Protein AF-A0A0D0CJK0-F1 (afdb_monomer_lite)

pLDDT: mean 70.12, std 11.38, range [46.91, 87.75]

Structure (mmCIF, N/CA/C/O backbone):
data_AF-A0A0D0CJK0-F1
#
_entry.id   AF-A0A0D0CJK0-F1
#
loop_
_atom_site.group_PDB
_atom_site.id
_atom_site.type_symbol
_atom_site.label_atom_id
_atom_site.label_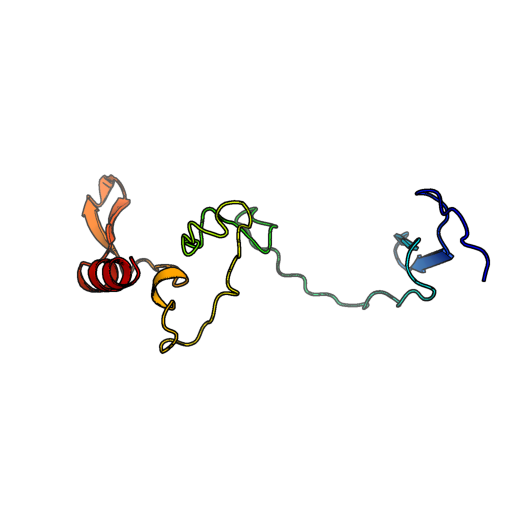alt_id
_atom_site.label_comp_id
_atom_site.label_asym_id
_atom_site.label_entity_id
_atom_site.label_seq_id
_atom_site.pdbx_PDB_ins_code
_atom_site.Cartn_x
_atom_site.Cartn_y
_atom_site.Cartn_z
_atom_site.occupancy
_atom_site.B_iso_or_equiv
_atom_site.auth_seq_id
_atom_site.auth_comp_id
_atom_site.auth_asym_id
_atom_site.auth_atom_id
_atom_site.pdbx_PDB_model_num
ATOM 1 N N . ARG A 1 1 ? 4.352 -31.477 -26.899 1.00 47.94 1 ARG A N 1
ATOM 2 C CA . ARG A 1 1 ? 3.012 -31.799 -26.338 1.00 47.94 1 ARG A CA 1
ATOM 3 C C . ARG A 1 1 ? 2.012 -30.860 -27.002 1.00 47.94 1 ARG A C 1
ATOM 5 O O . ARG A 1 1 ? 2.422 -29.728 -27.238 1.00 47.94 1 ARG A O 1
ATOM 12 N N . PRO A 1 2 ? 0.788 -31.294 -27.345 1.00 51.12 2 PRO A N 1
ATOM 13 C CA . PRO A 1 2 ? -0.207 -30.395 -27.927 1.00 51.12 2 PRO A CA 1
ATOM 14 C C . PRO A 1 2 ? -0.513 -29.262 -26.941 1.00 51.12 2 PRO A C 1
ATOM 16 O O . PRO A 1 2 ? -0.527 -29.494 -25.729 1.00 51.12 2 PRO A O 1
ATOM 19 N N . VAL A 1 3 ? -0.713 -28.050 -27.452 1.00 63.00 3 VAL A N 1
ATOM 20 C CA . VAL A 1 3 ? -1.185 -26.912 -26.658 1.00 63.00 3 VAL A CA 1
ATOM 21 C C . VAL A 1 3 ? -2.690 -27.093 -26.492 1.00 63.00 3 VAL A C 1
ATOM 23 O O . VAL A 1 3 ? -3.449 -26.878 -27.428 1.00 63.00 3 VAL A O 1
ATOM 26 N N . GLU A 1 4 ? -3.114 -27.576 -25.330 1.00 67.19 4 GLU A N 1
ATOM 27 C CA . GLU A 1 4 ? -4.529 -27.613 -24.954 1.00 67.19 4 GLU A CA 1
ATOM 28 C C . GLU A 1 4 ? -5.035 -26.177 -24.762 1.00 67.19 4 GLU A C 1
ATOM 30 O O . GLU A 1 4 ? -4.570 -25.473 -23.859 1.00 67.19 4 GLU A O 1
ATOM 35 N N . GLU A 1 5 ? -5.982 -25.744 -25.598 1.00 66.75 5 GLU A N 1
ATOM 36 C CA . GLU A 1 5 ? -6.785 -24.543 -25.351 1.00 66.75 5 GLU A CA 1
ATOM 37 C C . GLU A 1 5 ? -7.599 -24.756 -24.072 1.00 66.75 5 GLU A C 1
ATOM 39 O O . GLU 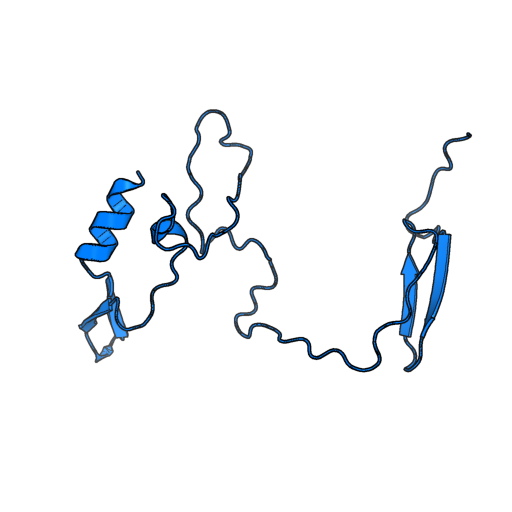A 1 5 ? -8.570 -25.509 -24.066 1.00 66.75 5 GLU A O 1
ATOM 44 N N . ARG A 1 6 ? -7.197 -24.108 -22.973 1.00 58.66 6 ARG A N 1
ATOM 45 C CA . ARG A 1 6 ? -7.981 -24.110 -21.733 1.00 58.66 6 ARG A CA 1
ATOM 46 C C . ARG A 1 6 ? -8.963 -22.958 -21.733 1.00 58.66 6 ARG A C 1
ATOM 48 O O . ARG A 1 6 ? -8.563 -21.798 -21.809 1.00 58.66 6 ARG A O 1
ATOM 55 N N . ARG A 1 7 ? -10.243 -23.276 -21.590 1.00 63.00 7 ARG A N 1
ATOM 56 C CA . ARG A 1 7 ? -11.301 -22.308 -21.308 1.00 63.00 7 ARG A CA 1
ATOM 57 C C . ARG A 1 7 ? -11.221 -21.896 -19.842 1.00 63.00 7 ARG A C 1
ATOM 59 O O . ARG A 1 7 ? -10.717 -22.640 -19.003 1.00 63.00 7 ARG A O 1
ATOM 66 N N . SER A 1 8 ? -11.787 -20.739 -19.502 1.00 53.12 8 SER A N 1
ATOM 67 C CA . SER A 1 8 ? -11.830 -20.214 -18.125 1.00 53.12 8 SER A CA 1
ATOM 68 C C . SER A 1 8 ? -12.476 -21.165 -17.100 1.00 53.12 8 SER A C 1
ATOM 70 O O . SER A 1 8 ? -12.350 -20.939 -15.901 1.00 53.12 8 SER A O 1
ATOM 72 N N . PHE A 1 9 ? -13.141 -22.228 -17.563 1.00 59.34 9 PHE A N 1
ATOM 73 C CA . PHE A 1 9 ? -13.842 -23.224 -16.750 1.00 59.34 9 PHE A CA 1
ATOM 74 C C . PHE A 1 9 ? -13.204 -24.622 -16.799 1.00 59.34 9 PHE A C 1
ATOM 76 O O . PHE A 1 9 ? -13.675 -25.522 -16.105 1.00 59.34 9 PHE A O 1
ATOM 83 N N . ASP A 1 10 ? -12.116 -24.806 -17.554 1.00 65.25 10 ASP A N 1
ATOM 84 C CA . ASP A 1 10 ? -11.398 -26.080 -17.651 1.00 65.25 10 ASP A CA 1
ATOM 85 C C . ASP A 1 10 ? -10.457 -26.227 -16.451 1.00 65.25 10 ASP A C 1
ATOM 87 O O . ASP A 1 10 ? -9.228 -26.125 -16.540 1.00 65.25 10 ASP A O 1
ATOM 91 N N . SER A 1 11 ? -11.068 -26.408 -15.280 1.00 62.12 11 SER A N 1
ATOM 92 C CA . SER A 1 11 ? -10.344 -26.660 -14.041 1.00 62.12 11 SER A CA 1
ATOM 93 C C . SER A 1 11 ? -9.604 -27.985 -14.165 1.00 62.12 11 SER A C 1
ATOM 95 O O . SER A 1 11 ? -10.215 -29.019 -14.420 1.00 62.12 11 SER A O 1
ATOM 97 N N . ARG A 1 12 ? -8.283 -27.977 -13.971 1.00 70.44 12 ARG A N 1
ATOM 98 C CA . ARG A 1 12 ? -7.494 -29.217 -13.993 1.00 70.44 12 ARG A CA 1
ATOM 99 C C . ARG A 1 12 ? -7.746 -30.075 -12.758 1.00 70.44 12 ARG A C 1
ATOM 101 O O . ARG A 1 12 ? -7.589 -31.290 -12.820 1.00 70.44 12 ARG A O 1
ATOM 108 N N . VAL A 1 13 ? -8.087 -29.431 -11.642 1.00 79.88 13 VAL A N 1
ATOM 109 C CA . VAL A 1 13 ? -8.327 -30.061 -10.341 1.00 79.88 13 VAL A CA 1
ATOM 110 C C . VAL A 1 13 ? -9.413 -29.318 -9.563 1.00 79.88 13 VAL A C 1
ATOM 112 O O . VAL A 1 13 ? -9.522 -28.090 -9.640 1.00 79.88 13 VAL A O 1
ATOM 115 N N . GLY A 1 14 ? -10.195 -30.073 -8.791 1.00 82.44 14 GLY A N 1
ATOM 116 C CA . GLY A 1 14 ? -11.196 -29.562 -7.858 1.00 82.44 14 GLY A CA 1
ATOM 117 C C . GLY A 1 14 ? -11.194 -30.367 -6.560 1.00 82.44 14 GLY A C 1
ATOM 118 O O . GLY A 1 14 ? -10.899 -31.561 -6.585 1.00 82.44 14 GLY A O 1
ATOM 119 N N . ASN A 1 15 ? -11.491 -29.717 -5.435 1.00 80.50 15 ASN A N 1
ATOM 120 C CA . ASN A 1 15 ? -11.596 -30.361 -4.126 1.00 80.50 15 ASN A CA 1
ATOM 121 C C . ASN A 1 15 ? -12.768 -29.778 -3.321 1.00 80.50 15 ASN A C 1
ATOM 123 O O . ASN A 1 15 ? -13.081 -28.590 -3.432 1.00 80.50 15 ASN A O 1
ATOM 127 N N . ILE A 1 16 ? -13.405 -30.623 -2.509 1.00 81.00 16 ILE A N 1
ATOM 128 C CA . ILE A 1 16 ? -14.448 -30.234 -1.557 1.00 81.00 16 ILE A CA 1
ATOM 129 C C . ILE A 1 16 ? -13.829 -30.306 -0.166 1.00 81.00 16 ILE A C 1
ATOM 131 O O . ILE A 1 16 ? -13.510 -31.387 0.326 1.00 81.00 16 ILE A O 1
ATOM 135 N N . CYS A 1 17 ? -13.663 -29.152 0.469 1.00 77.38 17 CYS A N 1
ATOM 136 C CA . CYS A 1 17 ? -13.101 -29.056 1.810 1.00 77.38 17 CYS A CA 1
ATOM 137 C C . CYS A 1 17 ? -14.213 -29.022 2.869 1.00 77.38 17 CYS A C 1
ATOM 139 O O . CYS A 1 17 ? -15.382 -28.746 2.578 1.00 77.38 17 CYS A O 1
ATOM 141 N N . GLN A 1 18 ? -13.849 -29.285 4.128 1.00 75.06 18 GLN A N 1
ATOM 142 C CA . GLN A 1 18 ? -14.776 -29.152 5.255 1.00 75.06 18 GLN A CA 1
ATOM 143 C C . GLN A 1 18 ? -15.383 -27.739 5.307 1.00 75.06 18 GLN A C 1
ATOM 145 O O . GLN A 1 18 ? -14.696 -26.749 5.066 1.00 75.06 18 GLN A O 1
ATOM 150 N N . GLY A 1 19 ? -16.675 -27.649 5.638 1.00 72.75 19 GLY A N 1
ATOM 151 C CA . GLY A 1 19 ? -17.386 -26.369 5.740 1.00 72.75 19 GLY A CA 1
ATOM 152 C C . GLY A 1 19 ? -18.082 -25.896 4.458 1.00 72.75 19 GLY A C 1
ATOM 153 O O . GLY A 1 19 ? -18.293 -24.698 4.308 1.00 72.75 19 GLY A O 1
ATOM 154 N N . ASN A 1 20 ? -18.465 -26.809 3.554 1.00 77.06 20 ASN A N 1
ATOM 155 C CA . ASN A 1 20 ? -19.151 -26.502 2.285 1.00 77.06 20 ASN A CA 1
ATOM 156 C C . ASN A 1 20 ? -18.338 -25.583 1.352 1.00 77.06 20 ASN A C 1
ATOM 158 O O . ASN A 1 20 ? -18.901 -24.753 0.639 1.00 77.06 20 ASN A O 1
ATOM 162 N N . ILE A 1 21 ? -17.011 -25.728 1.358 1.00 76.81 21 ILE A N 1
ATOM 163 C CA . ILE A 1 21 ? -16.104 -24.948 0.513 1.00 76.81 21 ILE A CA 1
ATOM 164 C C . ILE A 1 21 ? -15.720 -25.792 -0.700 1.00 76.81 21 ILE A C 1
ATOM 166 O O . ILE A 1 21 ? -15.237 -26.916 -0.562 1.00 76.81 21 ILE A O 1
ATOM 170 N N . LEU A 1 22 ? -15.907 -25.223 -1.886 1.00 80.25 22 LEU A N 1
ATOM 171 C CA . LEU A 1 22 ? -15.559 -25.838 -3.158 1.00 80.25 22 LEU A CA 1
ATOM 172 C C . LEU A 1 22 ? -14.394 -25.064 -3.782 1.00 80.25 22 LEU A C 1
ATOM 174 O O . LEU A 1 22 ? -14.513 -23.869 -4.049 1.00 80.25 22 LEU A O 1
ATOM 178 N N . ILE A 1 23 ? -13.263 -25.739 -3.980 1.00 77.75 23 ILE A N 1
ATOM 179 C CA . ILE A 1 23 ? -12.031 -25.143 -4.503 1.00 77.75 23 ILE A CA 1
ATOM 180 C C . ILE A 1 23 ? -11.771 -25.706 -5.893 1.00 77.75 23 ILE A C 1
ATOM 182 O O . ILE A 1 23 ? -11.704 -26.921 -6.069 1.00 77.75 23 ILE A O 1
ATOM 186 N N . PHE A 1 24 ? -11.55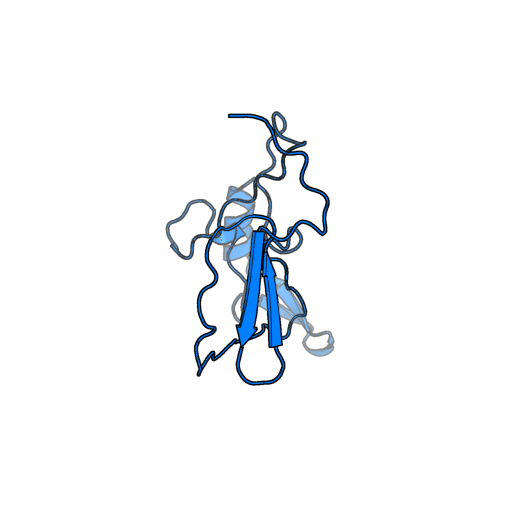8 -24.825 -6.864 1.00 83.38 24 PHE A N 1
ATOM 187 C CA . PHE A 1 24 ? -11.155 -25.189 -8.217 1.00 83.38 24 PHE A CA 1
ATOM 188 C C . PHE A 1 24 ? -9.927 -24.398 -8.633 1.00 83.38 24 PHE A C 1
ATOM 190 O O . PHE A 1 24 ? -9.778 -23.232 -8.266 1.00 83.38 24 PHE A O 1
ATOM 197 N N . SER A 1 25 ? -9.057 -25.012 -9.434 1.00 76.62 25 SER A N 1
ATOM 198 C CA . SER A 1 25 ? -7.987 -24.269 -10.089 1.00 76.62 25 SER A CA 1
ATOM 199 C C . SER A 1 25 ? -7.742 -24.748 -11.522 1.00 76.62 25 SER A C 1
ATOM 201 O O . SER A 1 25 ? -7.532 -25.944 -11.751 1.00 76.62 25 SER A O 1
ATOM 203 N N . PRO A 1 26 ? -7.695 -23.826 -12.498 1.00 75.50 26 PRO A N 1
ATOM 204 C CA . PRO A 1 26 ? -7.331 -24.148 -13.878 1.00 75.50 26 PRO A CA 1
ATOM 205 C C . PRO A 1 26 ? -5.814 -24.289 -14.083 1.00 75.50 26 PRO A C 1
ATOM 207 O O . PRO A 1 26 ? -5.365 -24.830 -15.097 1.00 75.50 26 PRO A O 1
ATOM 210 N N . ASN A 1 27 ? -5.010 -23.826 -13.119 1.00 73.81 27 ASN A N 1
ATOM 211 C CA . ASN A 1 27 ? -3.580 -23.580 -13.324 1.00 73.81 27 ASN A CA 1
ATOM 212 C C . ASN A 1 27 ? -2.653 -24.520 -12.541 1.00 73.81 27 ASN A C 1
ATOM 214 O O . ASN A 1 27 ? -1.465 -24.570 -12.848 1.00 73.81 27 ASN A O 1
ATOM 218 N N . THR A 1 28 ? -3.165 -25.288 -11.576 1.00 76.62 28 THR A N 1
ATOM 219 C CA . THR A 1 28 ? -2.367 -26.255 -10.797 1.00 76.62 28 THR A CA 1
ATOM 220 C C . THR A 1 28 ? -2.846 -27.691 -11.005 1.00 76.62 28 THR A C 1
ATOM 222 O O . THR A 1 28 ? -3.954 -27.931 -11.478 1.00 76.62 28 THR A O 1
ATOM 225 N N . THR A 1 29 ? -1.986 -28.657 -10.689 1.00 80.25 29 THR A N 1
ATOM 226 C CA . THR A 1 29 ? -2.276 -30.099 -10.733 1.00 80.25 29 THR A CA 1
ATOM 227 C C . THR A 1 29 ? -2.522 -30.701 -9.350 1.00 80.25 29 THR A C 1
ATOM 229 O O . THR A 1 29 ? -2.772 -31.896 -9.250 1.00 80.25 29 THR A O 1
ATOM 232 N N . TYR A 1 30 ? -2.435 -29.905 -8.284 1.00 79.56 30 TYR A N 1
ATOM 233 C CA . TYR A 1 30 ? -2.732 -30.324 -6.915 1.00 79.56 30 TYR A CA 1
ATOM 234 C C . TYR A 1 30 ? -3.355 -29.168 -6.127 1.00 79.56 30 TYR A C 1
ATOM 236 O O . TYR A 1 30 ? -3.064 -27.999 -6.387 1.00 79.56 30 TYR A O 1
ATOM 244 N N . LEU A 1 31 ? -4.208 -29.507 -5.162 1.00 80.94 31 LEU A N 1
ATOM 245 C CA . LEU A 1 31 ? -4.810 -28.578 -4.208 1.00 80.94 31 LEU A CA 1
ATOM 246 C C . LEU A 1 31 ? -4.366 -28.989 -2.803 1.00 80.94 31 LEU A C 1
ATOM 248 O O . LEU A 1 31 ? -4.373 -30.175 -2.483 1.00 80.94 31 LEU A O 1
ATOM 252 N N . PHE A 1 32 ? -3.967 -28.019 -1.985 1.00 75.44 32 PHE A N 1
ATOM 253 C CA . PHE A 1 32 ? -3.678 -28.257 -0.573 1.00 75.44 32 PHE A CA 1
ATOM 254 C C . PHE A 1 32 ? -4.962 -28.163 0.247 1.00 75.44 32 PHE A C 1
ATOM 256 O O . PHE A 1 32 ? -5.834 -27.350 -0.071 1.00 75.44 32 PHE A O 1
ATOM 263 N N . ASP A 1 33 ? -5.055 -28.949 1.319 1.00 76.31 33 ASP A N 1
ATOM 264 C CA . ASP A 1 33 ? -6.114 -28.749 2.301 1.00 76.31 33 ASP A CA 1
ATOM 265 C C . ASP A 1 33 ? -5.923 -27.397 3.004 1.00 76.31 33 ASP A C 1
ATOM 267 O O . ASP A 1 33 ? -4.802 -27.062 3.414 1.00 76.31 33 ASP A O 1
ATOM 271 N N . PRO A 1 34 ? -6.993 -26.597 3.147 1.00 71.06 34 PRO A N 1
ATOM 272 C CA . PRO A 1 34 ? -6.911 -25.346 3.873 1.00 71.06 34 PRO A CA 1
ATOM 273 C C . PRO A 1 34 ? -6.562 -25.632 5.343 1.00 71.06 34 PRO A C 1
ATOM 275 O O . PRO A 1 34 ? -7.106 -26.566 5.939 1.00 71.06 34 PRO A O 1
ATOM 278 N N . PRO A 1 35 ? -5.678 -24.836 5.966 1.00 72.12 35 PRO A N 1
ATOM 279 C CA . PRO A 1 35 ? -5.347 -25.011 7.374 1.00 72.12 35 PRO A CA 1
ATOM 280 C C . PRO A 1 35 ? -6.599 -24.842 8.251 1.00 72.12 35 PRO A C 1
ATOM 282 O O . PRO A 1 35 ? -7.348 -23.878 8.101 1.00 72.12 35 PRO A O 1
ATOM 285 N N . THR A 1 36 ? -6.797 -25.752 9.211 1.00 70.88 36 THR A N 1
ATOM 286 C CA . THR A 1 36 ? -7.949 -25.774 10.141 1.00 70.88 36 THR A CA 1
ATOM 287 C C . THR A 1 36 ? -8.032 -24.549 11.054 1.00 70.88 36 THR A C 1
ATOM 289 O O . THR A 1 36 ? -9.093 -24.229 11.583 1.00 70.88 36 THR A O 1
ATOM 292 N N . SER A 1 37 ? -6.917 -23.841 11.233 1.00 65.00 37 SER A N 1
ATOM 293 C CA . SER A 1 37 ? -6.826 -22.594 11.983 1.00 65.00 37 SER A CA 1
ATOM 294 C C . SER A 1 37 ? -6.015 -21.592 11.171 1.00 65.00 37 SER A C 1
ATOM 296 O O . SER A 1 37 ? -4.789 -21.686 11.106 1.00 65.00 37 SER A O 1
ATOM 298 N N . CYS A 1 38 ? -6.690 -20.596 10.602 1.00 56.62 38 CYS A N 1
ATOM 299 C CA . CYS A 1 38 ? -6.051 -19.447 9.976 1.00 56.62 38 CYS A CA 1
ATOM 300 C C . CYS A 1 38 ? -6.477 -18.171 10.713 1.00 56.62 38 CYS A C 1
ATOM 302 O O . CYS A 1 38 ? -7.641 -17.774 10.675 1.00 56.62 38 CYS A O 1
ATOM 304 N N . ARG A 1 39 ? -5.542 -17.525 11.420 1.00 57.66 39 ARG A N 1
ATOM 305 C CA . ARG A 1 39 ? -5.759 -16.183 11.979 1.00 57.66 39 ARG A CA 1
ATOM 306 C C . ARG A 1 39 ? -5.391 -15.157 10.919 1.00 57.66 39 ARG A C 1
ATOM 308 O O . ARG A 1 39 ? -4.251 -14.707 10.856 1.00 57.66 39 ARG A O 1
ATOM 315 N N . VAL A 1 40 ? -6.364 -14.787 10.098 1.00 54.00 40 VAL A N 1
ATOM 316 C CA . VAL A 1 40 ? -6.195 -13.702 9.129 1.00 54.00 40 VAL A CA 1
ATOM 317 C C . VAL A 1 40 ? -6.403 -12.373 9.858 1.00 54.00 40 VAL A C 1
ATOM 319 O O . VAL A 1 40 ? -7.469 -12.131 10.423 1.00 54.00 40 VAL A O 1
ATOM 322 N N . ARG A 1 41 ? -5.382 -11.511 9.895 1.00 51.47 41 ARG A N 1
ATOM 323 C CA . ARG A 1 41 ? -5.536 -10.115 10.328 1.00 51.47 41 ARG A CA 1
ATOM 324 C C . ARG A 1 41 ? -5.834 -9.277 9.093 1.00 51.47 41 ARG A C 1
ATOM 326 O O . ARG A 1 41 ? -4.940 -9.020 8.296 1.00 51.47 41 ARG A O 1
ATOM 333 N N . LEU A 1 42 ? -7.088 -8.871 8.939 1.00 46.91 42 LEU A N 1
ATOM 334 C CA . LEU A 1 42 ? -7.484 -7.900 7.924 1.00 46.91 42 LEU A CA 1
ATOM 335 C C . LEU A 1 42 ? -7.138 -6.500 8.440 1.00 46.91 42 LEU A C 1
ATOM 337 O O . LEU A 1 42 ? -7.488 -6.162 9.577 1.00 46.91 42 LEU A O 1
ATOM 341 N N . ARG A 1 43 ? -6.442 -5.690 7.634 1.00 53.19 43 ARG A N 1
ATOM 342 C CA . ARG A 1 43 ? -6.306 -4.260 7.936 1.00 53.19 43 ARG A CA 1
ATOM 343 C C . ARG A 1 43 ? -7.693 -3.600 7.856 1.00 53.19 43 ARG A C 1
ATOM 345 O O . ARG A 1 43 ? -8.533 -3.993 7.050 1.00 53.19 43 ARG A O 1
ATOM 352 N N . ARG A 1 44 ? -7.961 -2.646 8.755 1.00 54.44 44 ARG A N 1
ATOM 353 C CA . ARG A 1 44 ? -9.264 -1.952 8.890 1.00 54.44 44 ARG A CA 1
ATOM 354 C C . ARG A 1 44 ? -9.453 -0.792 7.916 1.00 54.44 44 ARG A C 1
ATOM 356 O O . ARG A 1 44 ? -10.536 -0.223 7.867 1.00 54.44 44 ARG A O 1
ATOM 363 N N . ASP A 1 45 ? -8.405 -0.424 7.202 1.00 53.06 45 ASP A N 1
ATOM 364 C CA . ASP A 1 45 ? -8.347 0.738 6.322 1.00 53.06 45 ASP A CA 1
ATOM 365 C C . ASP A 1 45 ? -8.952 0.477 4.935 1.00 53.06 45 ASP A C 1
ATOM 367 O O . ASP A 1 45 ? -8.990 1.389 4.129 1.00 53.06 45 ASP A O 1
ATOM 371 N N . TYR A 1 46 ? -9.513 -0.710 4.662 1.00 52.72 46 TYR A N 1
ATOM 372 C CA . TYR A 1 46 ? -10.071 -1.088 3.350 1.00 52.72 46 TYR A CA 1
ATOM 373 C C . TYR A 1 46 ? -9.048 -1.056 2.200 1.00 52.72 46 TYR A C 1
ATOM 375 O O . TYR A 1 46 ? -9.426 -1.123 1.030 1.00 52.72 46 TYR A O 1
ATOM 383 N N . HIS A 1 47 ? -7.751 -1.003 2.510 1.00 53.09 47 HIS A N 1
ATOM 384 C CA . HIS A 1 47 ? -6.680 -0.988 1.520 1.00 53.09 47 HIS A CA 1
ATOM 385 C C . HIS A 1 47 ? -6.166 -2.419 1.349 1.00 53.09 47 HIS A C 1
ATOM 387 O O . HIS A 1 47 ? -5.235 -2.873 2.013 1.00 53.09 47 HIS A O 1
ATOM 393 N N . PHE A 1 48 ? -6.863 -3.175 0.501 1.00 54.16 48 PHE A N 1
ATOM 394 C CA . PHE A 1 48 ? -6.571 -4.591 0.247 1.00 54.16 48 PHE A CA 1
ATOM 395 C C . PHE A 1 48 ? -5.504 -4.807 -0.833 1.00 54.16 48 PHE A C 1
ATOM 397 O O . PHE A 1 48 ? -5.099 -5.945 -1.067 1.00 54.16 48 PHE A O 1
ATOM 404 N N . GLY A 1 49 ? -5.060 -3.733 -1.492 1.00 57.25 49 GLY A N 1
ATOM 405 C CA . GLY A 1 49 ? -3.901 -3.769 -2.373 1.00 57.25 49 GLY A CA 1
ATOM 406 C C . GLY A 1 49 ? -2.629 -3.850 -1.539 1.00 57.25 49 GLY A C 1
ATOM 407 O O . GLY A 1 49 ? -2.430 -3.050 -0.630 1.00 57.25 49 GLY A O 1
ATOM 408 N N . THR A 1 50 ? -1.756 -4.804 -1.856 1.00 49.69 50 THR A N 1
ATOM 409 C CA . THR A 1 50 ? -0.351 -4.779 -1.412 1.00 49.69 50 THR A CA 1
ATOM 410 C C . THR A 1 50 ? 0.355 -3.494 -1.838 1.00 49.69 50 THR A C 1
ATOM 412 O O . THR A 1 50 ? 1.276 -3.047 -1.163 1.00 49.69 50 THR A O 1
ATOM 415 N N . ASP A 1 51 ? -0.149 -2.887 -2.910 1.00 48.94 51 ASP A N 1
ATOM 416 C CA . ASP A 1 51 ? 0.387 -1.729 -3.593 1.00 48.94 51 ASP A CA 1
ATOM 417 C C . ASP A 1 51 ? -0.678 -0.629 -3.603 1.00 48.94 51 ASP A C 1
ATOM 419 O O . ASP A 1 51 ? -1.537 -0.585 -4.485 1.00 48.94 51 ASP A O 1
ATOM 423 N N . ASP A 1 52 ? -0.669 0.233 -2.587 1.00 56.25 52 ASP A N 1
ATOM 424 C CA . ASP A 1 52 ? -1.418 1.487 -2.636 1.00 56.25 52 ASP A CA 1
ATOM 425 C C . ASP A 1 52 ? -0.470 2.603 -3.111 1.00 56.25 52 ASP A C 1
ATOM 427 O O . ASP A 1 52 ? 0.314 3.128 -2.308 1.00 56.25 52 ASP A O 1
ATOM 431 N N . PRO A 1 53 ? -0.496 2.968 -4.408 1.00 53.16 53 PRO A N 1
ATOM 432 C CA . PRO A 1 53 ? 0.387 3.993 -4.953 1.00 53.16 53 PRO A CA 1
ATOM 433 C C . PRO A 1 53 ? 0.097 5.394 -4.391 1.00 53.16 53 PRO A C 1
ATOM 435 O O . PRO A 1 53 ? 0.875 6.309 -4.647 1.00 53.16 53 PRO A O 1
ATOM 438 N N . LEU A 1 54 ? -0.990 5.590 -3.627 1.00 53.41 54 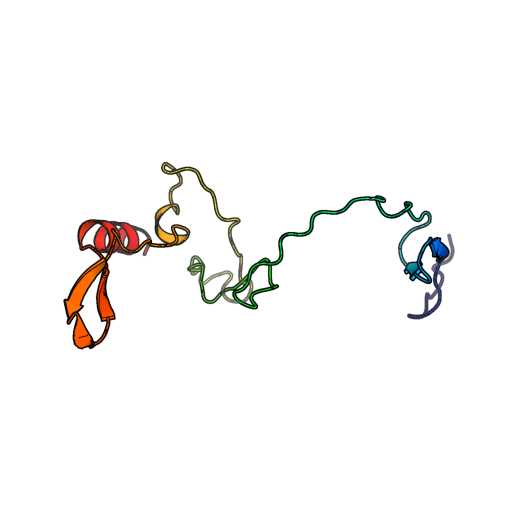LEU A N 1
ATOM 439 C CA . LEU A 1 54 ? -1.276 6.862 -2.957 1.00 53.41 54 LEU A CA 1
ATOM 440 C C . LEU A 1 54 ? -0.458 7.061 -1.673 1.00 53.41 54 LEU A C 1
ATOM 442 O O . LEU A 1 54 ? -0.294 8.204 -1.251 1.00 53.41 54 LEU A O 1
ATOM 446 N N . TYR A 1 55 ? 0.054 5.988 -1.054 1.00 53.06 55 TYR A N 1
ATOM 447 C CA . TYR A 1 55 ? 0.752 6.064 0.241 1.00 53.06 55 TYR A CA 1
ATOM 448 C C . TYR A 1 55 ? 2.269 5.897 0.159 1.00 53.06 55 TYR A C 1
ATOM 450 O O . TYR A 1 55 ? 2.955 6.220 1.127 1.00 53.06 55 TYR A O 1
ATOM 458 N N . PHE A 1 56 ? 2.803 5.434 -0.973 1.00 58.00 56 PHE A N 1
ATOM 459 C CA . PHE A 1 56 ? 4.238 5.226 -1.148 1.00 58.00 56 PHE A CA 1
ATOM 460 C C . PHE A 1 56 ? 4.738 6.029 -2.353 1.00 58.00 56 PHE A C 1
ATOM 462 O O . PHE A 1 56 ? 4.404 5.674 -3.489 1.00 58.00 56 PHE A O 1
ATOM 469 N N . PRO A 1 57 ? 5.529 7.098 -2.132 1.00 57.78 57 PRO A N 1
ATOM 470 C CA . PRO A 1 57 ? 6.125 7.882 -3.201 1.00 57.78 57 PRO A CA 1
ATOM 471 C C . PRO A 1 57 ? 6.845 6.954 -4.176 1.00 57.78 57 PRO A C 1
ATOM 473 O O . PRO A 1 57 ? 7.722 6.180 -3.789 1.00 57.78 57 PRO A O 1
ATOM 476 N N . GLN A 1 58 ? 6.438 7.009 -5.440 1.00 61.28 58 GLN A N 1
ATOM 477 C CA . GLN A 1 58 ? 7.146 6.336 -6.518 1.00 61.28 58 GLN A CA 1
ATOM 478 C C . GLN A 1 58 ? 8.369 7.175 -6.888 1.00 61.28 58 GLN A C 1
ATOM 480 O O . GLN A 1 58 ? 8.201 8.374 -7.134 1.00 61.28 58 GLN A O 1
ATOM 485 N N . PRO A 1 59 ? 9.575 6.589 -6.968 1.00 59.19 59 PRO A N 1
ATOM 486 C CA . PRO A 1 59 ? 10.685 7.245 -7.639 1.00 59.19 59 PRO A CA 1
ATOM 487 C C . PRO A 1 59 ? 10.257 7.557 -9.075 1.00 59.19 59 PRO A C 1
ATOM 489 O O . PRO A 1 59 ? 9.818 6.667 -9.807 1.00 59.19 59 PRO A O 1
ATOM 492 N N . PHE A 1 60 ? 10.332 8.825 -9.471 1.00 61.16 60 PHE A N 1
ATOM 493 C CA . PHE A 1 60 ? 10.020 9.213 -10.839 1.00 61.16 60 PHE A CA 1
ATOM 494 C C . PHE A 1 60 ? 11.239 8.960 -11.727 1.00 61.16 60 PHE A C 1
ATOM 496 O O . PHE A 1 60 ? 12.251 9.646 -11.606 1.00 61.16 60 PHE A O 1
ATOM 503 N N . ASP A 1 61 ? 11.122 7.998 -12.641 1.00 65.38 61 ASP A N 1
ATOM 504 C CA . ASP A 1 61 ? 12.082 7.791 -13.722 1.00 65.38 61 ASP A CA 1
ATOM 505 C C . ASP A 1 61 ? 11.424 8.139 -15.063 1.00 65.38 61 ASP A C 1
ATOM 507 O O . ASP A 1 61 ? 10.489 7.478 -15.515 1.00 65.38 61 ASP A O 1
ATOM 511 N N . HIS A 1 62 ? 11.914 9.201 -15.700 1.00 70.62 62 HIS A N 1
ATOM 512 C CA . HIS A 1 62 ? 11.429 9.682 -16.993 1.00 70.62 62 HIS A CA 1
ATOM 513 C C . HIS A 1 62 ? 11.576 8.667 -18.139 1.00 70.62 62 HIS A C 1
ATOM 515 O O . HIS A 1 62 ? 10.745 8.673 -19.048 1.00 70.62 62 HIS A O 1
ATOM 521 N N . GLU A 1 63 ? 12.568 7.774 -18.088 1.00 73.06 63 GLU A N 1
ATOM 522 C CA . GLU A 1 63 ? 12.777 6.722 -19.094 1.00 73.06 63 GLU A CA 1
ATOM 523 C C . GLU A 1 63 ? 11.776 5.566 -18.919 1.00 73.06 63 GLU A C 1
ATOM 525 O O . GLU A 1 63 ? 11.431 4.858 -19.868 1.00 73.06 63 GLU A O 1
ATOM 530 N N . LEU A 1 64 ? 11.250 5.401 -17.701 1.00 63.75 64 LEU A N 1
ATOM 531 C CA . LEU A 1 64 ? 10.336 4.326 -17.316 1.00 63.75 64 LEU A CA 1
ATOM 532 C C . LEU A 1 64 ? 8.972 4.849 -16.860 1.00 63.75 64 LEU A C 1
ATOM 534 O O . LEU A 1 64 ? 8.228 4.113 -16.226 1.00 63.75 64 LEU A O 1
ATOM 538 N N . GLY A 1 65 ? 8.581 6.074 -17.229 1.00 57.22 65 GLY A N 1
ATOM 539 C CA . GLY A 1 65 ? 7.360 6.726 -16.724 1.00 57.22 65 GLY A CA 1
ATOM 540 C C . GLY A 1 65 ? 6.038 5.988 -17.005 1.00 57.22 65 GLY A C 1
ATOM 541 O O . GLY A 1 65 ? 4.996 6.359 -16.472 1.00 57.22 65 GLY A O 1
ATOM 542 N N . HIS A 1 66 ? 6.069 4.938 -17.832 1.00 56.62 66 HIS A N 1
ATOM 543 C CA . HIS A 1 66 ? 4.949 4.040 -18.129 1.00 56.62 66 HIS A CA 1
ATOM 544 C C . HIS A 1 66 ? 4.919 2.769 -17.255 1.00 56.62 66 HIS A C 1
ATOM 546 O O . HIS A 1 66 ? 3.924 2.046 -17.258 1.00 56.62 66 HIS A O 1
ATOM 552 N N . LEU A 1 67 ? 5.990 2.491 -16.511 1.00 53.62 67 LEU A N 1
ATOM 553 C CA . LEU A 1 67 ? 6.113 1.405 -15.549 1.00 53.62 67 LEU A CA 1
ATOM 554 C C . LEU A 1 67 ? 6.154 2.029 -14.154 1.00 53.62 67 LEU A C 1
ATOM 556 O O . LEU A 1 67 ? 7.174 2.562 -13.730 1.00 53.62 67 LEU A O 1
ATOM 560 N N . ALA A 1 68 ? 5.042 1.965 -13.424 1.00 55.84 68 ALA A N 1
ATOM 561 C CA . ALA A 1 68 ? 5.062 2.245 -11.993 1.00 55.84 68 ALA A CA 1
ATOM 562 C C . ALA A 1 68 ? 5.874 1.134 -11.306 1.00 55.84 68 ALA A C 1
ATOM 564 O O . ALA A 1 68 ? 5.346 0.060 -11.012 1.00 55.84 68 ALA A O 1
ATOM 565 N N . ILE A 1 69 ? 7.180 1.345 -11.138 1.00 56.50 69 ILE A N 1
ATOM 566 C CA . ILE A 1 69 ? 8.043 0.426 -10.400 1.00 56.50 69 ILE A CA 1
ATOM 567 C C . ILE A 1 69 ? 7.928 0.789 -8.922 1.00 56.50 69 ILE A C 1
ATOM 569 O O . ILE A 1 69 ? 8.663 1.627 -8.401 1.00 56.50 69 ILE A O 1
ATOM 573 N N . LEU A 1 70 ? 6.993 0.123 -8.248 1.00 58.91 70 LEU A N 1
ATOM 574 C CA . LEU A 1 70 ? 6.891 0.154 -6.796 1.00 58.91 70 LEU A CA 1
ATOM 575 C C . LEU A 1 70 ? 8.091 -0.589 -6.210 1.00 58.91 70 LEU A C 1
ATOM 577 O O . LEU A 1 70 ? 8.180 -1.817 -6.281 1.00 58.91 70 LEU A O 1
ATOM 581 N N . LEU A 1 71 ? 9.027 0.155 -5.625 1.00 63.94 71 LEU A N 1
ATOM 582 C CA . LEU A 1 71 ? 10.043 -0.443 -4.770 1.00 63.94 71 LEU A CA 1
ATOM 583 C C . LEU A 1 71 ? 9.362 -1.070 -3.547 1.00 63.94 71 LEU A C 1
ATOM 585 O O . LEU A 1 71 ? 8.480 -0.464 -2.938 1.00 63.94 71 LEU A O 1
ATOM 589 N N . CYS A 1 72 ? 9.788 -2.280 -3.181 1.00 69.12 72 CYS A N 1
ATOM 590 C CA . CYS A 1 72 ? 9.304 -2.940 -1.975 1.00 69.12 72 CYS A CA 1
ATOM 591 C C . CYS A 1 72 ? 9.720 -2.113 -0.745 1.00 69.12 72 CYS A C 1
ATOM 593 O O . CYS A 1 72 ? 10.922 -1.888 -0.570 1.00 69.12 72 CYS A O 1
ATOM 595 N N . PRO A 1 73 ? 8.775 -1.679 0.111 1.00 73.69 73 PRO A N 1
ATOM 596 C CA . PRO A 1 73 ? 9.103 -0.923 1.309 1.00 73.69 73 PRO A CA 1
ATOM 597 C C . PRO A 1 73 ? 10.080 -1.691 2.204 1.00 73.69 73 PRO A C 1
ATOM 599 O O . PRO A 1 73 ? 9.788 -2.802 2.652 1.00 73.69 73 PRO A O 1
ATOM 602 N N . SER A 1 74 ? 11.233 -1.092 2.496 1.00 76.62 74 SER A N 1
ATOM 603 C CA . SER A 1 74 ? 12.150 -1.599 3.516 1.00 76.62 74 SER A CA 1
ATOM 604 C C . SER A 1 74 ? 11.819 -1.006 4.882 1.00 76.62 74 SER A C 1
ATOM 606 O O . SER A 1 74 ? 11.543 0.186 5.011 1.00 76.62 74 SER A O 1
ATOM 608 N N . HIS A 1 75 ? 11.901 -1.836 5.921 1.00 78.19 75 HIS A N 1
ATOM 609 C CA . HIS A 1 75 ? 11.841 -1.396 7.318 1.00 78.19 75 HIS A CA 1
ATOM 610 C C . HIS A 1 75 ? 13.219 -1.032 7.892 1.00 78.19 75 HIS A C 1
ATOM 612 O O . HIS A 1 75 ? 13.318 -0.680 9.067 1.00 78.19 75 HIS A O 1
ATOM 618 N N . ASP A 1 76 ? 14.282 -1.136 7.091 1.00 84.62 76 ASP A N 1
ATOM 619 C CA . ASP A 1 76 ? 15.621 -0.718 7.492 1.00 84.62 76 ASP A CA 1
ATOM 620 C C . ASP A 1 76 ? 15.718 0.814 7.535 1.00 84.62 76 ASP A C 1
ATOM 622 O O . ASP A 1 76 ? 15.562 1.492 6.520 1.00 84.62 76 ASP A O 1
ATOM 626 N N . THR A 1 77 ? 16.010 1.356 8.718 1.00 85.06 77 THR A N 1
ATOM 627 C CA . THR A 1 77 ? 16.202 2.795 8.954 1.00 85.06 77 THR A CA 1
ATOM 628 C C . THR A 1 77 ? 17.401 3.388 8.216 1.00 85.06 77 THR A C 1
ATOM 630 O O . THR A 1 77 ? 17.494 4.605 8.108 1.00 85.06 77 THR A O 1
ATOM 633 N N . GLN A 1 78 ? 18.334 2.556 7.743 1.00 87.75 78 GLN A N 1
ATOM 634 C CA . GLN A 1 78 ? 19.489 2.995 6.953 1.00 87.75 78 GLN A CA 1
ATOM 635 C C . GLN A 1 78 ? 19.246 2.934 5.443 1.00 87.75 78 GLN A C 1
ATOM 637 O O . GLN A 1 78 ? 20.122 3.313 4.666 1.00 87.75 78 GLN A O 1
ATOM 642 N N . HIS A 1 79 ? 18.077 2.458 5.013 1.00 84.75 79 HIS A N 1
ATOM 643 C CA . HIS A 1 79 ? 17.748 2.385 3.601 1.00 84.75 79 HIS A CA 1
ATOM 644 C C . HIS A 1 79 ? 17.633 3.791 2.997 1.00 84.75 79 HIS A C 1
ATOM 646 O O . HIS A 1 79 ? 17.011 4.671 3.589 1.00 84.75 79 HIS A O 1
ATOM 652 N N . GLU A 1 80 ? 18.161 3.993 1.787 1.00 84.31 80 GLU A N 1
ATOM 653 C CA . GLU A 1 80 ? 18.175 5.308 1.124 1.00 84.31 80 GLU A CA 1
ATOM 654 C C . GLU A 1 80 ? 16.768 5.930 1.009 1.00 84.31 80 GLU A C 1
ATOM 656 O O . GLU A 1 80 ? 16.570 7.089 1.347 1.00 84.31 80 GLU A O 1
ATOM 661 N N . PHE A 1 81 ? 15.757 5.130 0.652 1.00 79.81 81 PHE A N 1
ATOM 662 C CA . PHE A 1 81 ? 14.348 5.540 0.581 1.00 79.81 81 PHE A CA 1
ATOM 663 C C . PHE A 1 81 ? 13.544 5.364 1.882 1.00 79.81 81 PHE A C 1
ATOM 665 O O . PHE A 1 81 ? 12.314 5.422 1.842 1.00 79.81 81 PHE A O 1
ATOM 672 N N . PHE A 1 82 ? 14.185 5.161 3.041 1.00 84.69 82 PHE A N 1
ATOM 673 C CA . PHE A 1 82 ? 13.479 4.946 4.314 1.00 84.69 82 PHE A CA 1
ATOM 674 C C . PHE A 1 82 ? 12.409 6.015 4.577 1.00 84.69 82 PHE A C 1
ATOM 676 O O . PHE A 1 82 ? 11.266 5.689 4.895 1.00 84.69 82 PHE A O 1
ATOM 683 N N . HIS A 1 83 ? 12.750 7.291 4.375 1.00 82.19 83 HIS A N 1
ATOM 684 C CA . HIS A 1 83 ? 11.828 8.403 4.607 1.00 82.19 83 HIS A CA 1
ATOM 685 C C . HIS A 1 83 ? 10.623 8.408 3.656 1.00 82.19 83 HIS A C 1
ATOM 687 O O . HIS A 1 83 ? 9.553 8.846 4.068 1.00 82.19 83 HIS A O 1
ATOM 693 N N . ALA A 1 84 ? 10.754 7.879 2.433 1.00 80.00 84 ALA A N 1
ATOM 694 C CA . ALA A 1 84 ? 9.631 7.749 1.502 1.00 80.00 84 ALA A CA 1
ATOM 695 C C . ALA A 1 84 ? 8.630 6.671 1.947 1.00 80.00 84 ALA A C 1
ATOM 697 O O . ALA A 1 84 ? 7.434 6.807 1.715 1.00 80.00 84 ALA A O 1
ATOM 698 N N . TRP A 1 85 ? 9.094 5.606 2.600 1.00 79.06 85 TRP A N 1
ATOM 699 C CA . TRP A 1 85 ? 8.234 4.495 3.030 1.00 79.06 85 TRP A CA 1
ATOM 700 C C . TRP A 1 85 ? 7.763 4.594 4.478 1.00 79.06 85 TRP A C 1
ATOM 702 O O . TRP A 1 85 ? 6.873 3.850 4.903 1.00 79.06 85 TRP A O 1
ATOM 712 N N . PHE A 1 86 ? 8.361 5.496 5.249 1.00 81.06 86 PHE A N 1
ATOM 713 C CA . PHE A 1 86 ? 8.009 5.715 6.637 1.00 81.06 86 PHE A CA 1
ATOM 714 C C . PHE A 1 86 ? 6.571 6.233 6.761 1.00 81.06 86 PHE A C 1
ATOM 716 O O . PHE A 1 86 ? 6.213 7.270 6.210 1.00 81.06 86 PHE A O 1
ATOM 723 N N . THR A 1 87 ? 5.739 5.519 7.523 1.00 81.25 87 THR A N 1
ATOM 724 C CA . THR A 1 87 ? 4.384 5.969 7.863 1.00 81.25 87 THR A CA 1
ATOM 725 C C . THR A 1 87 ? 4.451 6.839 9.121 1.00 81.25 87 THR A C 1
ATOM 727 O O . THR A 1 87 ? 4.730 6.294 10.191 1.00 81.25 87 THR A O 1
ATOM 730 N N . PRO A 1 88 ? 4.205 8.160 9.037 1.00 78.12 88 PRO A N 1
ATOM 731 C CA . PRO A 1 88 ? 4.334 9.043 10.187 1.00 78.12 88 PRO A CA 1
ATOM 732 C C . PRO A 1 88 ? 3.260 8.765 11.243 1.00 78.12 88 PRO A C 1
ATOM 734 O O . PRO A 1 88 ? 2.065 8.690 10.948 1.00 78.12 88 PRO A O 1
ATOM 737 N N . GLY A 1 89 ? 3.708 8.617 12.485 1.00 80.81 89 GLY A N 1
ATOM 738 C CA . GLY A 1 89 ? 2.886 8.607 13.683 1.00 80.81 89 GLY A CA 1
ATOM 739 C C . GLY A 1 89 ? 2.588 10.026 14.187 1.00 80.81 89 GLY A C 1
ATOM 740 O O . GLY A 1 89 ? 3.092 11.012 13.646 1.00 80.81 89 GLY A O 1
ATOM 741 N N . PRO A 1 90 ? 1.735 10.169 15.217 1.00 78.69 90 PRO A N 1
ATOM 742 C CA . PRO A 1 90 ? 1.369 11.471 15.780 1.00 78.69 90 PRO A CA 1
ATOM 743 C C . PRO A 1 90 ? 2.564 12.323 16.229 1.00 78.69 90 PRO A C 1
ATOM 745 O O . PRO A 1 90 ? 2.482 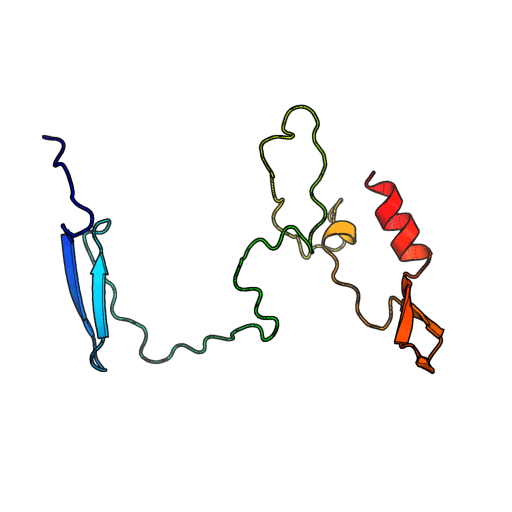13.547 16.224 1.00 78.69 90 PRO A O 1
ATOM 748 N N . GLU A 1 91 ? 3.659 11.683 16.624 1.00 80.88 91 GLU A N 1
ATOM 749 C CA . GLU A 1 91 ? 4.875 12.314 17.121 1.00 80.88 91 GLU A CA 1
ATOM 750 C C . GLU A 1 91 ? 5.690 13.037 16.038 1.00 80.88 91 GLU A C 1
ATOM 752 O O . GLU A 1 91 ? 6.432 13.953 16.374 1.00 80.88 91 GLU A O 1
ATOM 757 N N . GLN A 1 92 ? 5.514 12.700 14.754 1.00 81.44 92 GLN A N 1
ATOM 758 C CA . GLN A 1 92 ? 6.159 13.405 13.635 1.00 81.44 92 GLN A CA 1
ATOM 759 C C . GLN A 1 92 ? 5.352 14.617 13.141 1.00 81.44 92 GLN A C 1
ATOM 761 O O . GLN A 1 92 ? 5.694 15.215 12.117 1.00 81.44 92 GLN A O 1
ATOM 766 N N . PHE A 1 93 ? 4.279 14.996 13.846 1.00 80.62 93 PHE A N 1
ATOM 767 C CA . PHE A 1 93 ? 3.464 16.162 13.515 1.00 80.62 93 PHE A CA 1
ATOM 768 C C . PHE A 1 93 ? 3.530 17.235 14.606 1.00 80.62 93 PHE A C 1
ATOM 770 O O . PHE A 1 93 ? 3.128 17.036 15.750 1.00 80.62 93 PHE A O 1
ATOM 777 N N . ASN A 1 94 ? 3.923 18.441 14.208 1.00 81.88 94 ASN A N 1
ATOM 778 C CA . ASN A 1 94 ? 3.745 19.653 14.992 1.00 81.88 94 ASN A CA 1
ATOM 779 C C . ASN A 1 94 ? 2.289 20.116 14.888 1.00 81.88 94 ASN A C 1
ATOM 781 O O . ASN A 1 94 ? 1.823 20.492 13.810 1.00 81.88 94 ASN A O 1
ATOM 785 N N . VAL A 1 95 ? 1.553 20.109 15.998 1.00 78.31 95 VAL A N 1
ATOM 786 C CA . VAL A 1 95 ? 0.152 20.550 16.016 1.00 78.31 95 VAL A CA 1
ATOM 787 C C . VAL A 1 95 ? 0.083 22.059 15.771 1.00 78.31 95 VAL A C 1
ATOM 789 O O . VAL A 1 95 ? 0.515 22.846 16.607 1.00 78.31 95 VAL A O 1
ATOM 792 N N . ILE A 1 96 ? -0.493 22.467 14.636 1.00 77.31 96 ILE A N 1
ATOM 793 C CA . ILE A 1 96 ? -0.719 23.885 14.313 1.00 77.31 96 ILE A CA 1
ATOM 794 C C . ILE A 1 96 ? -2.037 24.354 14.933 1.00 77.31 96 ILE A C 1
ATOM 796 O O . ILE A 1 96 ? -2.131 25.458 15.465 1.00 77.31 96 ILE A O 1
ATOM 800 N N . ASN A 1 97 ? -3.075 23.516 14.852 1.00 75.56 97 ASN A N 1
ATOM 801 C CA . ASN A 1 97 ? -4.395 23.833 15.380 1.00 75.56 97 ASN A CA 1
ATOM 802 C C . ASN A 1 97 ? -5.080 22.580 15.944 1.00 75.56 97 ASN A C 1
ATOM 804 O O . ASN A 1 97 ? -5.470 21.672 15.207 1.00 75.56 97 ASN A O 1
ATOM 808 N N . THR A 1 98 ? -5.276 22.569 17.262 1.00 70.12 98 THR A N 1
ATOM 809 C CA . THR A 1 98 ? -5.909 21.474 18.010 1.00 70.12 98 THR A CA 1
ATOM 810 C C . THR A 1 98 ? -7.391 21.289 17.682 1.00 70.12 98 THR A C 1
ATOM 812 O O . THR A 1 98 ? -7.875 20.160 17.708 1.00 70.12 98 THR A O 1
ATOM 815 N N . SER A 1 99 ? -8.110 22.359 17.324 1.00 74.25 99 SER A N 1
ATOM 816 C CA . SER A 1 99 ? -9.540 22.293 16.983 1.00 74.25 99 SER A CA 1
ATOM 817 C C . SER A 1 99 ? -9.802 21.645 15.621 1.00 74.25 99 SER A C 1
ATOM 819 O O . SER A 1 99 ? -10.800 20.949 15.450 1.00 74.25 99 SER A O 1
ATOM 821 N N . LEU A 1 100 ? -8.874 21.811 14.675 1.00 66.94 100 LEU A N 1
ATOM 822 C CA . LEU A 1 100 ? -8.971 21.266 13.317 1.00 66.94 100 LEU A CA 1
ATOM 823 C C . LEU A 1 100 ? -8.176 19.966 13.130 1.00 66.94 100 LEU A C 1
ATOM 825 O O . LEU A 1 100 ? -8.199 19.399 12.042 1.00 66.94 100 LEU A O 1
ATOM 829 N N . ARG A 1 101 ? -7.462 19.503 14.170 1.00 67.88 101 ARG A N 1
ATOM 830 C CA . ARG A 1 101 ? -6.513 18.374 14.100 1.00 67.88 101 ARG A CA 1
ATOM 831 C C . ARG A 1 101 ? -5.514 18.515 12.942 1.00 67.88 101 ARG A C 1
ATOM 833 O O . ARG A 1 101 ? -5.110 17.529 12.335 1.00 67.88 101 ARG A O 1
ATOM 840 N N . LEU A 1 102 ? -5.127 19.755 12.643 1.00 66.75 102 LEU A N 1
ATOM 841 C CA . LEU A 1 102 ? -4.154 20.075 11.605 1.00 66.75 102 LEU A CA 1
ATOM 842 C C . LEU A 1 102 ? -2.753 20.050 12.214 1.00 66.75 102 LEU A C 1
ATOM 844 O O . LEU A 1 102 ? -2.435 20.849 13.103 1.00 66.75 102 LEU A O 1
ATOM 848 N N . GLY A 1 103 ? -1.931 19.127 11.723 1.00 71.81 103 GLY A N 1
ATOM 849 C CA . GLY A 1 103 ? -0.510 19.026 12.030 1.00 71.81 103 GLY A CA 1
ATOM 850 C C . GLY A 1 103 ? 0.344 19.392 10.818 1.00 71.81 103 GLY A C 1
ATOM 851 O O . GLY A 1 103 ? -0.034 19.114 9.682 1.00 71.81 103 GLY A O 1
ATOM 852 N N . LYS A 1 104 ? 1.498 20.012 11.060 1.00 81.06 104 LYS A N 1
ATOM 853 C CA . LYS A 1 104 ? 2.586 20.140 10.088 1.00 81.06 104 LYS A CA 1
ATOM 854 C C . LYS A 1 104 ? 3.562 18.999 10.328 1.00 81.06 104 LYS A C 1
ATOM 856 O O . LYS A 1 104 ? 3.891 18.738 11.479 1.00 81.06 104 LYS A O 1
ATOM 861 N N . LEU A 1 105 ? 4.051 18.367 9.271 1.00 80.12 105 LEU A N 1
ATOM 862 C CA . LEU A 1 105 ? 5.163 17.425 9.381 1.00 80.12 105 LEU A CA 1
ATOM 863 C C . LEU A 1 105 ? 6.372 18.117 10.035 1.00 80.12 105 LEU A C 1
ATOM 865 O O . LEU A 1 105 ? 6.614 19.303 9.788 1.00 80.12 105 LEU A O 1
ATOM 869 N N . GLU A 1 106 ? 7.098 17.410 10.893 1.00 83.56 106 GLU A N 1
ATOM 870 C CA . GLU A 1 106 ? 8.304 17.946 11.523 1.00 83.56 106 GLU A CA 1
ATOM 871 C C . GLU A 1 106 ? 9.330 18.373 10.461 1.00 83.56 106 GLU A C 1
ATOM 873 O O . GLU A 1 106 ? 9.546 17.666 9.476 1.00 83.56 106 GLU A O 1
ATOM 878 N N . ASP A 1 107 ? 9.968 19.533 10.652 1.00 83.62 107 ASP A N 1
ATOM 879 C CA . ASP A 1 107 ? 10.888 20.104 9.658 1.00 83.62 107 ASP A CA 1
ATOM 880 C C . ASP A 1 107 ? 12.088 19.183 9.384 1.00 83.62 107 ASP A C 1
ATOM 882 O O . ASP A 1 107 ? 12.567 19.103 8.256 1.00 83.62 107 ASP A O 1
ATOM 886 N N . THR A 1 108 ? 12.549 18.440 10.393 1.00 84.38 108 THR A N 1
ATOM 887 C CA . THR A 1 108 ? 13.622 17.440 10.266 1.00 84.38 108 THR A CA 1
ATOM 888 C C . THR A 1 108 ? 13.238 16.330 9.287 1.00 84.38 108 THR A C 1
ATOM 890 O O . THR A 1 108 ? 13.995 16.022 8.366 1.0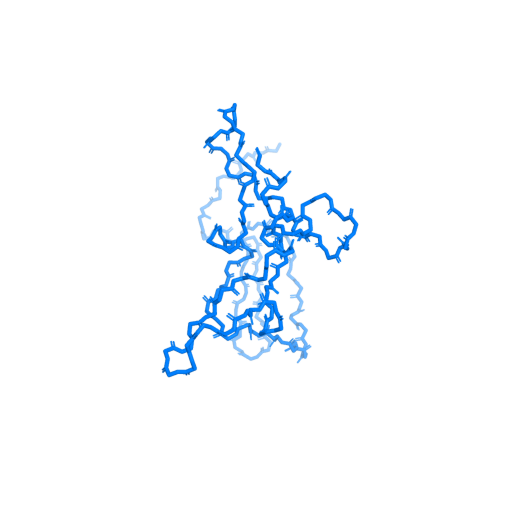0 84.38 108 THR A O 1
ATOM 893 N N . PHE A 1 109 ? 12.036 15.776 9.442 1.00 82.12 109 PHE A N 1
ATOM 894 C CA . PHE A 1 109 ? 11.510 14.721 8.586 1.00 82.12 109 PHE A CA 1
ATOM 895 C C . PHE A 1 109 ? 11.161 15.243 7.183 1.00 82.12 109 PHE A C 1
ATOM 897 O O . PHE A 1 109 ? 11.454 14.584 6.188 1.00 82.12 109 PHE A O 1
ATOM 904 N N . PHE A 1 110 ? 10.606 16.455 7.084 1.00 81.19 110 PHE A N 1
ATOM 905 C CA . PHE A 1 110 ? 10.357 17.114 5.801 1.00 81.19 110 PHE A CA 1
ATOM 906 C C . PHE A 1 110 ? 11.652 17.321 5.005 1.00 81.19 110 PHE A C 1
ATOM 908 O O . PHE A 1 110 ? 11.710 16.975 3.828 1.00 81.19 110 PHE A O 1
ATOM 915 N N . ASN A 1 111 ? 12.714 17.815 5.645 1.00 85.25 111 ASN A N 1
ATOM 916 C CA . ASN A 1 111 ? 14.003 18.011 4.982 1.00 85.25 111 ASN A CA 1
ATOM 917 C C . ASN A 1 111 ? 14.591 16.683 4.476 1.00 85.25 111 ASN A C 1
ATOM 919 O O . ASN A 1 111 ? 15.089 16.625 3.353 1.00 85.25 111 ASN A O 1
ATOM 923 N N . ALA A 1 112 ? 14.475 15.605 5.255 1.00 83.56 112 ALA A N 1
ATOM 924 C CA . ALA A 1 112 ? 14.924 14.275 4.842 1.00 83.56 112 ALA A CA 1
ATOM 925 C C . ALA A 1 112 ? 14.123 13.700 3.654 1.00 83.56 112 ALA A C 1
ATOM 927 O O . ALA A 1 112 ? 14.671 12.981 2.823 1.00 83.56 112 ALA A O 1
ATOM 928 N N . LEU A 1 113 ? 12.839 14.046 3.525 1.00 80.38 113 LEU A N 1
ATOM 929 C CA . LEU A 1 113 ? 12.066 13.737 2.318 1.00 80.38 113 LEU A CA 1
ATOM 930 C C . LEU A 1 113 ? 12.554 14.541 1.108 1.00 80.38 113 LEU A C 1
ATOM 932 O O . LEU A 1 113 ? 12.679 13.986 0.022 1.00 80.38 113 LEU A O 1
ATOM 936 N N . THR A 1 114 ? 12.859 15.832 1.280 1.00 80.75 114 THR A N 1
ATOM 937 C CA . THR A 1 114 ? 13.309 16.679 0.160 1.00 80.75 114 THR A CA 1
ATOM 938 C C . THR A 1 114 ? 14.656 16.260 -0.421 1.00 80.75 114 THR A C 1
ATOM 940 O O . THR A 1 114 ? 14.910 16.549 -1.582 1.00 80.75 114 THR A O 1
ATOM 943 N N . THR A 1 115 ? 15.498 15.549 0.336 1.00 81.38 115 THR A N 1
ATOM 944 C CA . THR A 1 115 ? 16.768 15.008 -0.178 1.00 81.38 115 THR A CA 1
ATOM 945 C C . THR A 1 115 ? 16.604 13.806 -1.111 1.00 81.38 115 THR A C 1
ATOM 947 O O . THR A 1 115 ? 17.595 13.359 -1.678 1.00 81.38 115 THR A O 1
ATOM 950 N N . LEU A 1 116 ? 15.388 13.265 -1.254 1.00 73.19 116 LEU A N 1
ATOM 951 C CA . LEU A 1 116 ? 15.083 12.147 -2.155 1.00 73.19 116 LEU A CA 1
ATOM 952 C C . LEU A 1 116 ? 14.670 12.593 -3.569 1.00 73.19 116 LEU A C 1
ATOM 954 O O . LEU A 1 116 ? 14.530 11.738 -4.444 1.00 73.19 116 LEU A O 1
ATOM 958 N N . CYS A 1 117 ? 14.447 13.896 -3.773 1.00 61.62 117 CYS A N 1
ATOM 959 C CA . CYS A 1 117 ? 14.075 14.513 -5.050 1.00 61.62 117 CYS A CA 1
ATOM 960 C C . CYS A 1 117 ? 15.281 15.202 -5.697 1.00 61.62 117 CYS A C 1
ATOM 962 O O . CYS A 1 117 ? 15.348 15.187 -6.945 1.00 61.62 117 CYS A O 1
#

Foldseek 3Di:
DDDDDDDPPCFLDWDQAPPRDIDTHNPDNDDDHDDPDDDDDDDPPPCPDPDDCVQAPQDDDPVPNVDRPDDDQDPDPPDLCVLRNDDDDPVQFDQPDPVVSDTDGHPVSVVSVVVSD

Radius of gyration: 23.02 Å; chains: 1; bounding box: 39×56×46 Å

Secondary structure (DSSP, 8-state):
-------TT--SEEEEETTTEEEEESS-S--PPPPS-------TT----S--TTTSPPP--TTSTTS---PPPP--TTSTTHHHH----GGGEEEEETTTTEEEEPHHHHHHHHTT-

Organism: NCBI:txid944289

Sequence (117 aa):
RPVEERRSFDSRVGNICQGNILIFSPNTTYLFDPPTSCRVRLRRDYHFGTDDPLYFPQPFDHELGHLAILLCPSHDTQHEFFHAWFTPGPEQFNVINTSLRLGKLEDTFFNALTTLC